Protein AF-A0A3L6QKP5-F1 (afdb_monomer_lite)

Sequence (95 aa):
MPTKDPQSLAAKNRRERISERLRTLQELVPNGTKVDLVTMLEKAISYVKFLQLQVKVLATDEFWPAQGGTAPEISQVREALDAILSSASQRGQLN

Foldseek 3Di:
DPPPPPVVVVVVVVVVVVVVVLVVLLVVFVNSVVDDPVVSVVSSVVVVVVVVLVVVCVPPPVQADDPPDDHDDPVSSVVVSVVVVVVVVVVVPPD

Radius of gyration: 21.64 Å; chains: 1; bounding box: 45×24×64 Å

Secondary structure (DSSP, 8-state):
-----HHHHHHHHHHHHHHHHHHHHHHHSTTGGGS-HHHHHHHHHHHHHHHHHHHHHHH-TTTSPPTTSPPPPHHHHHHHHHHHHHHHHHGGG--

Organism: Panicum miliaceum (NCBI:txid4540)

Structure (mmCIF, N/CA/C/O backbone):
data_AF-A0A3L6QKP5-F1
#
_entry.id   AF-A0A3L6QKP5-F1
#
loop_
_atom_site.group_PDB
_atom_site.id
_atom_site.type_symbol
_atom_site.label_atom_id
_atom_site.label_alt_id
_atom_site.label_comp_id
_atom_site.label_asym_id
_atom_site.label_entity_id
_atom_site.label_seq_id
_atom_site.pdbx_PDB_ins_code
_atom_site.Cartn_x
_atom_site.Cartn_y
_atom_site.Cartn_z
_atom_site.occupancy
_atom_site.B_iso_or_equiv
_atom_site.auth_seq_id
_atom_site.auth_comp_id
_atom_site.auth_asym_id
_atom_site.auth_atom_id
_atom_site.pdbx_PDB_model_num
ATOM 1 N N . MET A 1 1 ? 19.146 0.117 -42.783 1.00 44.88 1 MET A N 1
ATOM 2 C CA . MET A 1 1 ? 18.202 -0.941 -42.353 1.00 44.88 1 MET A CA 1
ATOM 3 C C . MET A 1 1 ? 18.338 -1.089 -40.846 1.00 44.88 1 MET A C 1
ATOM 5 O O . MET A 1 1 ? 19.471 -1.296 -40.425 1.00 44.88 1 MET A O 1
ATOM 9 N N . PRO A 1 2 ? 17.289 -0.927 -40.017 1.00 57.06 2 PRO A N 1
ATOM 10 C CA . PRO A 1 2 ? 17.451 -1.112 -38.583 1.00 57.06 2 PRO A CA 1
ATOM 11 C C . PRO A 1 2 ? 17.588 -2.613 -38.323 1.00 57.06 2 PRO A C 1
ATOM 13 O O . PRO A 1 2 ? 16.637 -3.378 -38.490 1.00 57.06 2 PRO A O 1
ATOM 16 N N . THR A 1 3 ? 18.795 -3.051 -37.983 1.00 61.31 3 THR A N 1
ATOM 17 C CA . THR A 1 3 ? 19.044 -4.411 -37.523 1.00 61.31 3 THR A CA 1
ATOM 18 C C . THR A 1 3 ? 18.308 -4.572 -36.196 1.00 61.31 3 THR A C 1
ATOM 20 O O . THR A 1 3 ? 18.608 -3.894 -35.215 1.00 61.31 3 THR A O 1
ATOM 23 N N . LYS A 1 4 ? 17.277 -5.425 -36.168 1.00 69.69 4 LYS A N 1
ATOM 24 C CA . LYS A 1 4 ? 16.667 -5.893 -34.916 1.00 69.69 4 LYS A CA 1
ATOM 25 C C . LYS A 1 4 ? 17.693 -6.780 -34.221 1.00 69.69 4 LYS A C 1
ATOM 27 O O . LYS A 1 4 ? 17.663 -7.999 -34.351 1.00 69.69 4 LYS A O 1
ATOM 32 N N . ASP A 1 5 ? 18.649 -6.134 -33.573 1.00 82.88 5 ASP A N 1
ATOM 33 C CA . ASP A 1 5 ? 19.661 -6.789 -32.771 1.00 82.88 5 ASP A CA 1
ATOM 34 C C . ASP A 1 5 ? 18.960 -7.558 -31.621 1.00 82.88 5 ASP A C 1
ATOM 36 O O . ASP A 1 5 ? 18.011 -7.037 -31.015 1.00 82.88 5 ASP A O 1
ATOM 40 N N . PRO A 1 6 ? 19.373 -8.805 -31.329 1.00 83.19 6 PRO A N 1
ATOM 41 C CA . PRO A 1 6 ? 18.799 -9.602 -30.246 1.00 83.19 6 PRO A CA 1
ATOM 42 C C . PRO A 1 6 ? 18.795 -8.891 -28.882 1.00 83.19 6 PRO A C 1
ATOM 44 O O . PRO A 1 6 ? 17.857 -9.072 -28.103 1.00 83.19 6 PRO A O 1
ATOM 47 N N . GLN A 1 7 ? 19.793 -8.048 -28.598 1.00 85.19 7 GLN A N 1
ATOM 48 C CA . GLN A 1 7 ? 19.893 -7.277 -27.358 1.00 85.19 7 GLN A CA 1
ATOM 49 C C . GLN A 1 7 ? 18.800 -6.199 -27.267 1.00 85.19 7 GLN A C 1
ATOM 51 O O . GLN A 1 7 ? 18.179 -6.038 -26.215 1.00 85.19 7 GLN A O 1
ATOM 56 N N . SER A 1 8 ? 18.497 -5.511 -28.367 1.00 88.56 8 SER A N 1
ATOM 57 C CA . SER A 1 8 ? 17.413 -4.534 -28.485 1.00 88.56 8 SER A CA 1
ATOM 58 C C . SER A 1 8 ? 16.045 -5.185 -28.282 1.00 88.56 8 SER A C 1
ATOM 60 O O . SER A 1 8 ? 15.209 -4.660 -27.539 1.00 88.56 8 SER A O 1
ATOM 62 N N . LEU A 1 9 ? 15.827 -6.373 -28.860 1.00 90.94 9 LEU A N 1
ATOM 63 C CA . LEU A 1 9 ? 14.596 -7.137 -28.646 1.00 90.94 9 LEU A CA 1
ATOM 64 C C . LEU A 1 9 ? 14.453 -7.580 -27.181 1.00 90.94 9 LEU A C 1
ATOM 66 O O . LEU A 1 9 ? 13.384 -7.420 -26.589 1.00 90.94 9 LEU A O 1
ATOM 70 N N . ALA A 1 10 ? 15.533 -8.071 -26.569 1.00 91.81 10 ALA A N 1
ATOM 71 C CA . ALA A 1 10 ? 15.542 -8.442 -25.157 1.00 91.81 10 ALA A CA 1
ATOM 72 C C . ALA A 1 10 ? 15.255 -7.236 -24.240 1.00 91.81 10 ALA A C 1
ATOM 74 O O . ALA A 1 10 ? 14.447 -7.334 -23.311 1.00 91.81 10 ALA A O 1
ATOM 75 N N . ALA A 1 11 ? 15.858 -6.077 -24.523 1.00 94.00 11 ALA A N 1
ATOM 76 C CA . ALA A 1 11 ? 15.616 -4.839 -23.787 1.00 94.00 11 ALA A CA 1
ATOM 77 C C . ALA A 1 11 ? 14.161 -4.360 -23.927 1.00 94.00 11 ALA A C 1
ATOM 79 O O . ALA A 1 11 ? 13.546 -3.959 -22.933 1.00 94.00 11 ALA A O 1
ATOM 80 N N . LYS A 1 12 ? 13.588 -4.454 -25.134 1.00 94.44 12 LYS A N 1
ATOM 81 C CA . LYS A 1 12 ? 12.181 -4.132 -25.397 1.00 94.44 12 LYS A CA 1
ATOM 82 C C . LYS A 1 12 ? 11.243 -5.029 -24.588 1.00 94.44 12 LYS A C 1
ATOM 84 O O . LYS A 1 12 ? 10.419 -4.505 -23.842 1.00 94.44 12 LYS A O 1
ATOM 89 N N . ASN A 1 13 ? 11.434 -6.347 -24.643 1.00 95.25 13 ASN A N 1
ATOM 90 C CA . ASN A 1 13 ? 10.620 -7.302 -23.884 1.00 95.25 13 ASN A CA 1
ATOM 91 C C . ASN A 1 13 ? 10.715 -7.052 -22.369 1.00 95.25 13 ASN A C 1
ATOM 93 O O . ASN A 1 13 ? 9.717 -7.131 -21.652 1.00 95.25 13 ASN A O 1
ATOM 97 N N . ARG A 1 14 ? 11.905 -6.705 -21.854 1.00 96.50 14 ARG A N 1
ATOM 98 C CA . ARG A 1 14 ? 12.070 -6.318 -20.443 1.00 96.50 14 ARG A CA 1
ATOM 99 C C . ARG A 1 14 ? 11.249 -5.073 -20.106 1.00 96.50 14 ARG A C 1
ATOM 101 O O . ARG A 1 14 ? 10.590 -5.054 -19.069 1.00 96.50 14 ARG A O 1
ATOM 108 N N . ARG A 1 15 ? 11.287 -4.045 -20.958 1.00 96.25 15 ARG A N 1
ATOM 109 C CA . ARG A 1 15 ? 10.537 -2.799 -20.749 1.00 96.25 15 ARG A CA 1
ATOM 110 C C . ARG A 1 15 ? 9.029 -3.039 -20.767 1.00 96.25 15 ARG A C 1
ATOM 112 O O . ARG A 1 15 ? 8.348 -2.539 -19.881 1.00 96.25 15 ARG A O 1
ATOM 119 N N . GLU A 1 16 ? 8.534 -3.839 -21.708 1.00 96.81 16 GLU A N 1
ATOM 120 C CA . GLU A 1 16 ? 7.112 -4.195 -21.800 1.00 96.81 16 GLU A CA 1
ATOM 121 C C . GLU A 1 16 ? 6.627 -4.908 -20.531 1.00 96.81 16 GLU A C 1
ATOM 123 O O . GLU A 1 16 ? 5.656 -4.466 -19.918 1.00 96.81 16 GLU A O 1
ATOM 128 N N . ARG A 1 17 ? 7.375 -5.911 -20.048 1.00 96.88 17 ARG A N 1
ATOM 129 C CA . ARG A 1 17 ? 7.060 -6.612 -18.788 1.00 96.88 17 ARG A CA 1
ATOM 130 C C . ARG A 1 17 ? 7.044 -5.680 -17.574 1.00 96.88 17 ARG A C 1
ATOM 132 O O . ARG A 1 17 ? 6.244 -5.871 -16.662 1.00 96.88 17 ARG A O 1
ATOM 139 N N . ILE A 1 18 ? 7.940 -4.691 -17.526 1.00 95.75 18 ILE A N 1
ATOM 140 C CA . ILE A 1 18 ? 7.949 -3.688 -16.450 1.00 95.75 18 ILE A CA 1
ATOM 141 C C . ILE A 1 18 ? 6.706 -2.800 -16.551 1.00 95.75 18 ILE A C 1
ATOM 143 O O . ILE A 1 18 ? 6.022 -2.608 -15.551 1.00 95.75 18 ILE A O 1
ATOM 147 N N . SER A 1 19 ? 6.383 -2.292 -17.741 1.00 95.00 19 SER A N 1
ATOM 148 C CA . SER A 1 19 ? 5.213 -1.436 -17.955 1.00 95.00 19 SER A CA 1
ATOM 149 C C . SER A 1 19 ? 3.895 -2.131 -17.609 1.00 95.00 19 SER A C 1
ATOM 151 O O . SER A 1 19 ? 3.020 -1.504 -17.017 1.00 95.00 19 SER A O 1
ATOM 153 N N . GLU A 1 20 ? 3.760 -3.419 -17.916 1.00 96.81 20 GLU A N 1
ATOM 154 C CA . GLU A 1 20 ? 2.583 -4.217 -17.557 1.00 96.81 20 GLU A CA 1
ATOM 155 C C . GLU A 1 20 ? 2.425 -4.361 -16.035 1.00 96.81 20 GLU A C 1
ATOM 157 O O . GLU A 1 20 ? 1.350 -4.114 -15.481 1.00 96.81 20 GLU A O 1
ATOM 162 N N . ARG A 1 21 ? 3.523 -4.662 -15.331 1.00 95.25 21 ARG A N 1
ATOM 163 C CA . ARG A 1 21 ? 3.535 -4.725 -13.861 1.00 95.25 21 ARG A CA 1
ATOM 164 C C . ARG A 1 21 ? 3.208 -3.378 -13.224 1.00 95.25 21 ARG A C 1
ATOM 166 O O . ARG A 1 21 ? 2.484 -3.340 -12.236 1.00 95.25 21 ARG A O 1
ATOM 173 N N . LEU A 1 22 ? 3.712 -2.280 -13.791 1.00 93.44 22 LEU A N 1
ATOM 174 C CA . LEU A 1 22 ? 3.403 -0.932 -13.311 1.00 93.44 22 LEU A CA 1
ATOM 175 C C . LEU A 1 22 ? 1.924 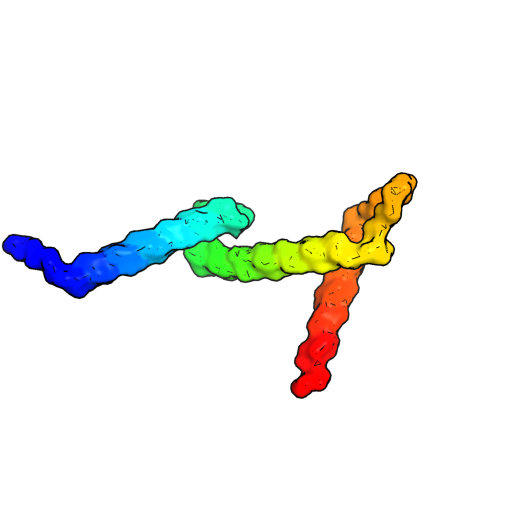-0.585 -13.503 1.00 93.44 22 LEU A C 1
ATOM 177 O O . LEU A 1 22 ? 1.325 -0.035 -12.588 1.00 93.44 22 LEU A O 1
ATOM 181 N N . ARG A 1 23 ? 1.320 -0.953 -14.639 1.00 93.31 23 ARG A N 1
ATOM 182 C CA . ARG A 1 23 ? -0.120 -0.760 -14.872 1.00 93.31 23 ARG A CA 1
ATOM 183 C C . ARG A 1 23 ? -0.962 -1.533 -13.859 1.00 93.31 23 ARG A C 1
ATOM 185 O O . ARG A 1 23 ? -1.850 -0.961 -13.243 1.00 93.31 23 ARG A O 1
ATOM 192 N N . THR A 1 24 ? -0.619 -2.799 -13.629 1.00 95.06 24 THR A N 1
ATOM 193 C CA . THR A 1 24 ? -1.294 -3.623 -12.613 1.00 95.06 24 THR A CA 1
ATOM 194 C C . THR A 1 24 ? -1.182 -2.979 -11.229 1.00 95.06 24 THR A C 1
ATOM 196 O O . THR A 1 24 ? -2.154 -2.897 -10.486 1.00 95.06 24 THR A O 1
ATOM 199 N N . LEU A 1 25 ? 0.000 -2.459 -10.882 1.00 94.31 25 LEU A N 1
ATOM 200 C CA . LEU A 1 25 ? 0.204 -1.773 -9.610 1.00 94.31 25 LEU A CA 1
ATOM 201 C C . LEU A 1 25 ? -0.653 -0.501 -9.487 1.00 94.31 25 LEU A C 1
ATOM 203 O O . LEU A 1 25 ? -1.200 -0.249 -8.418 1.00 94.31 25 LEU A O 1
ATOM 207 N N . GLN A 1 26 ? -0.812 0.273 -10.565 1.00 92.75 26 GLN A N 1
ATOM 208 C CA . GLN A 1 26 ? -1.655 1.476 -10.576 1.00 92.75 26 GLN A CA 1
ATOM 209 C C . GLN A 1 26 ? -3.125 1.182 -10.264 1.00 92.75 26 GLN A C 1
ATOM 211 O O . GLN A 1 26 ? -3.783 2.016 -9.645 1.00 92.75 26 GLN A O 1
ATOM 216 N N . GLU A 1 27 ? -3.630 0.025 -10.691 1.00 93.25 27 GLU A N 1
ATOM 217 C CA . GLU A 1 27 ? -5.013 -0.406 -10.457 1.00 93.25 27 GLU A CA 1
ATOM 218 C C . GLU A 1 27 ? -5.231 -0.900 -9.021 1.00 93.25 27 GLU A C 1
ATOM 220 O O . GLU A 1 27 ? -6.310 -0.724 -8.460 1.00 93.25 27 GLU A O 1
ATOM 225 N N . LEU A 1 28 ? -4.197 -1.479 -8.406 1.00 94.38 28 LEU A N 1
ATOM 226 C CA . LEU A 1 28 ? -4.257 -2.012 -7.043 1.00 94.38 28 LEU A CA 1
ATOM 227 C C . LEU A 1 28 ? -4.037 -0.944 -5.965 1.00 94.38 28 LEU A C 1
ATOM 229 O O . LEU A 1 28 ? -4.532 -1.083 -4.849 1.00 94.38 28 LEU A O 1
ATOM 233 N N . VAL A 1 29 ? -3.264 0.103 -6.262 1.00 92.81 29 VAL A N 1
ATOM 234 C CA . VAL A 1 29 ? -2.932 1.148 -5.288 1.00 92.81 29 VAL A CA 1
ATOM 235 C C . VAL A 1 29 ? -4.002 2.245 -5.300 1.00 92.81 29 VAL A C 1
ATOM 237 O O . VAL A 1 29 ? -4.292 2.809 -6.358 1.00 92.81 29 VAL A O 1
ATOM 240 N N . PRO A 1 30 ? -4.544 2.648 -4.136 1.00 92.62 30 PRO A N 1
ATOM 241 C CA . PRO A 1 30 ? -5.489 3.754 -4.057 1.00 92.62 30 PRO A CA 1
ATOM 242 C C . PRO A 1 30 ? -4.914 5.036 -4.668 1.00 92.62 30 PRO A C 1
ATOM 244 O O . PRO A 1 30 ? -3.847 5.508 -4.272 1.00 92.62 30 PRO A O 1
ATOM 247 N N . ASN A 1 31 ? -5.644 5.622 -5.621 1.00 90.38 31 ASN A N 1
ATOM 248 C CA . ASN A 1 31 ? -5.212 6.791 -6.398 1.00 90.38 31 ASN A CA 1
ATOM 249 C C . ASN A 1 31 ? -3.886 6.599 -7.175 1.00 90.38 31 ASN A C 1
ATOM 251 O O . ASN A 1 31 ? -3.249 7.591 -7.528 1.00 90.38 31 ASN A O 1
ATOM 255 N N . GLY A 1 32 ? -3.476 5.360 -7.477 1.00 86.81 32 GLY A N 1
ATOM 256 C CA . GLY A 1 32 ? -2.206 5.051 -8.148 1.00 86.81 32 GLY A CA 1
ATOM 257 C C . GLY A 1 32 ? -2.054 5.669 -9.543 1.00 86.81 32 GLY A C 1
ATOM 258 O O . GLY A 1 32 ? -0.951 6.026 -9.943 1.00 86.81 32 GLY A O 1
ATOM 259 N N . THR A 1 33 ? -3.157 5.883 -10.263 1.00 89.94 33 THR A N 1
ATOM 260 C CA . THR A 1 33 ? -3.168 6.529 -11.589 1.00 89.94 33 THR A CA 1
ATOM 261 C C . THR A 1 33 ? -3.000 8.052 -11.550 1.00 89.94 33 THR A C 1
ATOM 263 O O . THR A 1 33 ? -2.758 8.660 -12.590 1.00 89.94 33 THR A O 1
ATOM 266 N N . LYS A 1 34 ? -3.138 8.681 -10.375 1.00 91.56 34 LYS A N 1
ATOM 267 C CA . LYS A 1 34 ? -3.126 10.147 -10.202 1.00 91.56 34 LYS A CA 1
ATOM 268 C C . LYS A 1 34 ? -1.801 10.692 -9.662 1.00 91.56 34 LYS A C 1
ATOM 270 O O . LYS A 1 34 ? -1.702 11.891 -9.417 1.00 91.56 34 LYS A O 1
ATOM 275 N N . VAL A 1 35 ? -0.816 9.830 -9.426 1.00 92.19 35 VAL A N 1
ATOM 276 C CA . VAL A 1 35 ? 0.478 10.192 -8.833 1.00 92.19 35 VAL A CA 1
ATOM 277 C C . VAL A 1 35 ? 1.631 9.777 -9.739 1.00 92.19 35 VAL A C 1
ATOM 279 O O . VAL A 1 35 ? 1.477 8.911 -10.601 1.00 92.19 35 VAL A O 1
ATOM 282 N N . ASP A 1 36 ? 2.794 10.398 -9.552 1.00 94.25 36 ASP A N 1
ATOM 283 C CA . ASP A 1 36 ? 4.013 9.990 -10.244 1.00 94.25 36 ASP A CA 1
ATOM 284 C C . ASP A 1 36 ? 4.501 8.607 -9.773 1.00 94.25 36 ASP A C 1
ATOM 286 O O . ASP A 1 36 ? 4.060 8.070 -8.755 1.00 94.25 36 ASP A O 1
ATOM 290 N N . LEU A 1 37 ? 5.436 8.022 -10.528 1.00 90.69 37 LEU A N 1
ATOM 291 C CA . LEU A 1 37 ? 5.936 6.669 -10.285 1.00 90.69 37 LEU A CA 1
ATOM 292 C C . LEU A 1 37 ? 6.593 6.509 -8.907 1.00 90.69 37 LEU A C 1
ATOM 294 O O . LEU A 1 37 ? 6.386 5.482 -8.265 1.00 90.69 37 LEU A O 1
ATOM 298 N N . VAL A 1 38 ? 7.377 7.487 -8.449 1.00 94.12 38 VAL A N 1
ATOM 299 C CA . VAL A 1 38 ? 8.084 7.382 -7.164 1.00 94.12 38 VAL A CA 1
ATOM 300 C C . VAL A 1 38 ? 7.060 7.396 -6.037 1.00 94.12 38 VAL A C 1
ATOM 302 O O . VAL A 1 38 ? 7.013 6.463 -5.233 1.00 94.12 38 VAL A O 1
ATOM 305 N N . THR A 1 39 ? 6.149 8.369 -6.073 1.00 93.81 39 THR A N 1
ATOM 306 C CA . THR A 1 39 ? 5.045 8.461 -5.114 1.00 93.81 39 THR A CA 1
ATOM 307 C C . THR A 1 39 ? 4.153 7.214 -5.147 1.00 93.81 39 THR A C 1
ATOM 309 O O . THR A 1 39 ? 3.703 6.749 -4.099 1.00 93.81 39 THR A O 1
ATOM 312 N N . MET A 1 40 ? 3.888 6.629 -6.322 1.00 94.94 40 MET A N 1
ATOM 313 C CA . MET A 1 40 ? 3.100 5.396 -6.437 1.00 94.94 40 MET A CA 1
ATOM 314 C C . MET A 1 40 ? 3.771 4.226 -5.713 1.00 94.94 40 MET A C 1
ATOM 316 O O . MET A 1 40 ? 3.090 3.476 -5.014 1.00 94.94 40 MET A O 1
ATOM 320 N N . LEU A 1 41 ? 5.087 4.062 -5.868 1.00 95.25 41 LEU A N 1
ATOM 321 C CA . LEU A 1 41 ? 5.827 2.981 -5.216 1.00 95.25 41 LEU A CA 1
ATOM 322 C C . LEU A 1 41 ? 5.826 3.145 -3.690 1.00 95.25 41 LEU A C 1
ATOM 324 O O . LEU A 1 41 ? 5.596 2.173 -2.971 1.00 95.25 41 LEU A O 1
ATOM 328 N N . GLU A 1 42 ? 5.991 4.367 -3.186 1.00 94.31 42 GLU A N 1
ATOM 329 C CA . GLU A 1 42 ? 5.876 4.655 -1.752 1.00 94.31 42 GLU A CA 1
ATOM 330 C C . GLU A 1 42 ? 4.464 4.371 -1.223 1.00 94.31 42 GLU A C 1
ATOM 332 O O . GLU A 1 42 ? 4.289 3.703 -0.198 1.00 94.31 42 GLU A O 1
ATOM 337 N N . LYS A 1 43 ? 3.432 4.816 -1.952 1.00 93.62 43 LYS A N 1
ATOM 338 C CA . LYS A 1 43 ? 2.030 4.540 -1.613 1.00 93.62 43 LYS A CA 1
ATOM 339 C C . LYS A 1 43 ? 1.716 3.050 -1.646 1.00 93.62 4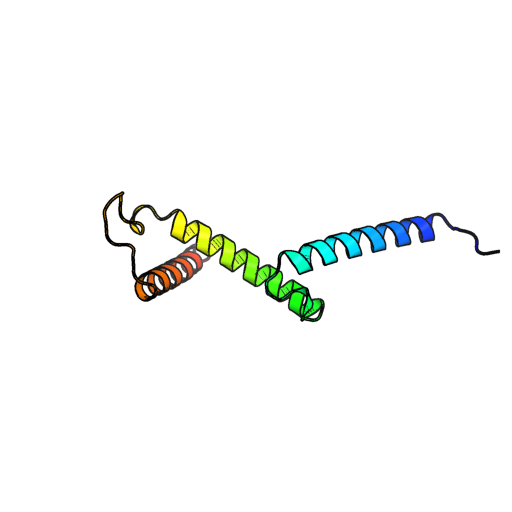3 LYS A C 1
ATOM 341 O O . LYS A 1 43 ? 0.971 2.593 -0.784 1.00 93.62 43 LYS A O 1
ATOM 346 N N . ALA A 1 44 ? 2.294 2.290 -2.574 1.00 95.25 44 ALA A N 1
ATOM 347 C CA . ALA A 1 44 ? 2.132 0.843 -2.637 1.00 95.25 44 ALA A CA 1
ATOM 348 C C . ALA A 1 44 ? 2.655 0.162 -1.368 1.00 95.25 44 ALA A C 1
ATOM 350 O O . ALA A 1 44 ? 1.957 -0.662 -0.781 1.00 95.25 44 ALA A O 1
ATOM 351 N N . I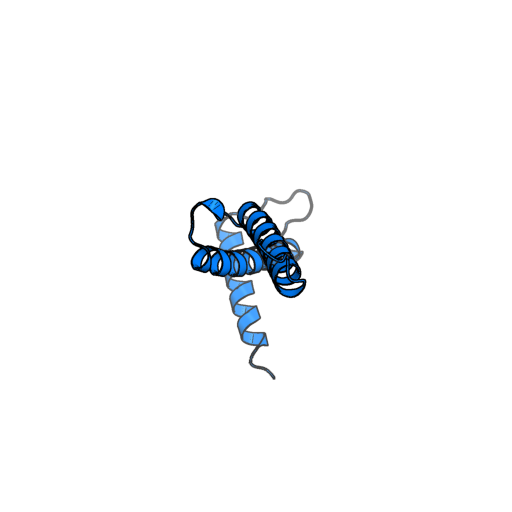LE A 1 45 ? 3.848 0.546 -0.903 1.00 94.81 45 ILE A N 1
ATOM 352 C CA . ILE A 1 45 ? 4.432 0.013 0.336 1.00 94.81 45 ILE A CA 1
ATOM 353 C C . ILE A 1 45 ? 3.517 0.321 1.525 1.00 94.81 45 ILE A C 1
ATOM 355 O O . ILE A 1 45 ? 3.194 -0.570 2.313 1.00 94.81 45 ILE A O 1
ATOM 359 N N . SER A 1 46 ? 3.070 1.572 1.641 1.00 93.12 46 SER A N 1
ATOM 360 C CA . SER A 1 46 ? 2.152 1.990 2.702 1.00 93.12 46 SER A CA 1
ATOM 361 C C . SER A 1 46 ? 0.816 1.249 2.634 1.00 93.12 46 SER A C 1
ATOM 363 O O . SER A 1 46 ? 0.295 0.836 3.668 1.00 93.12 46 SER A O 1
ATOM 365 N N . TYR A 1 47 ? 0.285 1.016 1.432 1.00 94.81 47 TYR A N 1
ATOM 366 C CA . TYR A 1 47 ? -0.967 0.292 1.244 1.00 94.81 47 TYR A CA 1
ATOM 367 C C . TYR A 1 47 ? -0.842 -1.188 1.623 1.00 94.81 47 TYR A C 1
ATOM 369 O O . TYR A 1 47 ? -1.712 -1.709 2.311 1.00 94.81 47 TYR A O 1
ATOM 377 N N . VAL A 1 48 ? 0.271 -1.850 1.288 1.00 95.06 48 VAL A N 1
ATOM 378 C CA . VAL A 1 48 ? 0.533 -3.229 1.738 1.00 95.06 48 VAL A CA 1
ATOM 379 C C . VAL A 1 48 ? 0.602 -3.305 3.263 1.00 95.06 48 VAL A C 1
ATOM 381 O O . VAL A 1 48 ? -0.027 -4.181 3.853 1.00 95.06 48 VAL A O 1
ATOM 384 N N . LYS A 1 49 ? 1.303 -2.372 3.920 1.00 90.44 49 LYS A N 1
ATOM 385 C CA . LYS A 1 49 ? 1.348 -2.309 5.393 1.00 90.44 49 LYS A CA 1
ATOM 386 C C . LYS A 1 49 ? -0.043 -2.109 5.994 1.00 90.44 49 LYS A C 1
ATOM 388 O O . LYS A 1 49 ? -0.386 -2.755 6.980 1.00 90.44 49 LYS A O 1
ATOM 393 N N . PHE A 1 50 ? -0.850 -1.247 5.382 1.00 90.25 50 PHE A N 1
ATOM 394 C CA . PHE A 1 50 ? -2.231 -1.014 5.788 1.00 90.25 50 PHE A CA 1
ATOM 395 C C . PHE A 1 50 ? -3.100 -2.272 5.642 1.00 90.25 50 PHE A C 1
ATOM 397 O O . PHE A 1 50 ? -3.802 -2.631 6.582 1.00 90.25 50 PHE A O 1
ATOM 404 N N . LEU A 1 51 ? -3.007 -2.992 4.521 1.00 91.62 51 LEU A N 1
ATOM 405 C CA . LEU A 1 51 ? -3.729 -4.254 4.321 1.00 91.62 51 LEU A CA 1
ATOM 406 C C . LEU A 1 51 ? -3.293 -5.333 5.321 1.00 91.62 51 LEU A C 1
ATOM 408 O O . LEU A 1 51 ? -4.134 -6.010 5.905 1.00 91.62 51 LEU A O 1
ATOM 412 N N . GLN A 1 52 ? -1.988 -5.465 5.577 1.00 88.44 52 GLN A N 1
ATOM 413 C CA . GLN A 1 52 ? -1.472 -6.377 6.603 1.00 88.44 52 GLN A CA 1
ATOM 414 C C . GLN A 1 52 ? -2.030 -6.046 7.989 1.00 88.44 52 GLN A C 1
ATOM 416 O O . GLN A 1 52 ? -2.339 -6.948 8.766 1.00 88.44 52 GLN A O 1
ATOM 421 N N . LEU A 1 53 ? -2.161 -4.758 8.302 1.00 86.75 53 LEU A N 1
ATOM 422 C CA . LEU A 1 53 ? -2.733 -4.306 9.559 1.00 86.75 53 LEU A CA 1
ATOM 423 C C . LEU A 1 53 ? -4.234 -4.624 9.648 1.00 86.75 53 LEU A C 1
ATOM 425 O O . LEU A 1 53 ? -4.667 -5.125 10.681 1.00 86.75 53 LEU A O 1
ATOM 429 N N . GLN A 1 54 ? -5.002 -4.431 8.569 1.00 86.25 54 GLN A N 1
ATOM 430 C CA . GLN A 1 54 ? -6.411 -4.846 8.527 1.00 86.25 54 GLN A CA 1
ATOM 431 C C . GLN A 1 54 ? -6.577 -6.339 8.816 1.00 86.25 54 GLN A C 1
ATOM 433 O O . GLN A 1 54 ? -7.404 -6.709 9.643 1.00 86.25 54 GLN A O 1
ATOM 438 N N . VAL A 1 55 ? -5.764 -7.191 8.182 1.00 86.69 55 VAL A N 1
ATOM 439 C CA . VAL A 1 55 ? -5.803 -8.643 8.417 1.00 86.69 55 VAL A CA 1
ATOM 440 C C . VAL A 1 55 ? -5.499 -8.973 9.876 1.00 86.69 55 VAL A C 1
ATOM 442 O O . VAL A 1 55 ? -6.176 -9.817 10.451 1.00 86.69 55 VAL A O 1
ATOM 445 N N . LYS A 1 56 ? -4.525 -8.295 10.499 1.00 84.50 56 LYS A N 1
ATOM 446 C CA . LYS A 1 56 ? -4.220 -8.497 11.924 1.00 84.50 56 LYS A CA 1
ATOM 447 C C . LYS A 1 56 ? -5.406 -8.153 12.815 1.00 84.50 56 LYS A C 1
ATOM 449 O O . LYS A 1 56 ? -5.720 -8.953 13.680 1.00 84.50 56 LYS A O 1
ATOM 454 N N . VAL A 1 57 ? -6.070 -7.017 12.589 1.00 82.81 57 VAL A N 1
ATOM 455 C CA . VAL A 1 57 ? -7.269 -6.654 13.364 1.00 82.81 57 VAL A CA 1
ATOM 456 C C . VAL A 1 57 ? -8.378 -7.675 13.146 1.00 82.81 57 VAL A C 1
ATOM 458 O O . VAL A 1 57 ? -8.975 -8.132 14.112 1.00 82.81 57 VAL A O 1
ATOM 461 N N . LEU A 1 58 ? -8.637 -8.069 11.896 1.00 81.00 58 LEU A N 1
ATOM 462 C CA . LEU A 1 58 ? -9.659 -9.066 11.561 1.00 81.00 58 LEU A CA 1
ATOM 463 C C . LEU A 1 58 ? -9.385 -10.441 12.186 1.00 81.00 58 LEU A C 1
ATOM 465 O O . LEU A 1 58 ? -10.324 -11.150 12.524 1.00 81.00 58 LEU A O 1
ATOM 469 N N . ALA A 1 59 ? -8.115 -10.805 12.361 1.00 80.44 59 ALA A N 1
ATOM 470 C CA . ALA A 1 59 ? -7.704 -12.058 12.986 1.00 80.44 59 ALA A CA 1
ATOM 471 C C . ALA A 1 59 ? -7.661 -12.007 14.525 1.00 80.44 59 ALA A C 1
ATOM 473 O O . ALA A 1 59 ? -7.490 -13.051 15.154 1.00 80.44 59 ALA A O 1
ATOM 474 N N . THR A 1 60 ? -7.782 -10.827 15.143 1.00 78.38 60 THR A N 1
ATOM 475 C CA . THR A 1 60 ? -7.853 -10.705 16.603 1.00 78.38 60 THR A CA 1
ATOM 476 C C . THR A 1 60 ? -9.237 -11.145 17.071 1.00 78.38 60 THR A C 1
ATOM 478 O O . THR A 1 60 ? -10.172 -10.348 17.113 1.00 78.38 60 THR A O 1
ATOM 481 N N . ASP A 1 61 ? -9.352 -12.424 17.423 1.00 67.69 61 ASP A N 1
ATOM 482 C CA . ASP A 1 61 ? -10.598 -13.072 17.862 1.00 67.69 61 ASP A CA 1
ATOM 483 C C . ASP A 1 61 ? -11.227 -12.380 19.089 1.00 67.69 61 ASP A C 1
ATOM 485 O O . ASP A 1 61 ? -12.441 -12.306 19.214 1.00 67.69 61 ASP A O 1
ATOM 489 N N . GLU A 1 62 ? -10.405 -11.772 19.954 1.00 67.50 62 GLU A N 1
ATOM 490 C CA . GLU A 1 62 ? -10.869 -10.998 21.119 1.00 67.50 62 GLU A CA 1
ATOM 491 C C . GLU A 1 62 ? -11.529 -9.657 20.758 1.00 67.50 62 GLU A C 1
ATOM 493 O O . GLU A 1 62 ? -12.277 -9.104 21.563 1.00 67.50 62 GLU A O 1
ATOM 498 N N . PHE A 1 63 ? -11.237 -9.100 19.578 1.00 72.50 63 PHE A N 1
ATOM 499 C CA . PHE A 1 63 ? -11.713 -7.769 19.194 1.00 72.50 63 PHE A CA 1
ATOM 500 C C . PHE A 1 63 ? -13.105 -7.807 18.553 1.00 72.50 63 PHE A C 1
ATOM 502 O O . PHE A 1 63 ? -13.871 -6.847 18.674 1.00 72.50 63 PHE A O 1
ATOM 509 N N . TR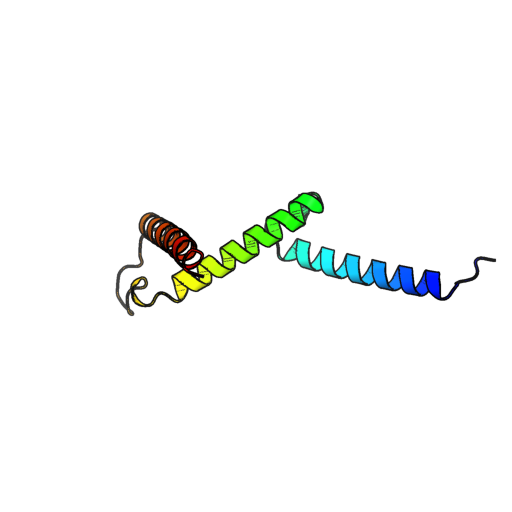P A 1 64 ? -13.453 -8.904 17.877 1.00 79.75 64 TRP A N 1
ATOM 510 C CA . TRP A 1 64 ? -14.745 -9.030 17.213 1.00 79.75 64 TRP A CA 1
ATOM 511 C C . TRP A 1 64 ? -15.739 -9.762 18.107 1.00 79.75 64 TRP A C 1
ATOM 513 O O . TRP A 1 64 ? -15.460 -10.869 18.563 1.00 79.75 64 TRP A O 1
ATOM 523 N N . PRO A 1 65 ? -16.925 -9.186 18.351 1.00 74.31 65 PRO A N 1
ATOM 524 C CA . PRO A 1 65 ? -17.938 -9.874 19.125 1.00 74.31 65 PRO A CA 1
ATOM 525 C C . PRO A 1 65 ? -18.378 -11.150 18.398 1.00 74.31 65 PRO A C 1
ATOM 527 O O . PRO A 1 65 ? -18.611 -11.146 17.186 1.00 74.31 65 PRO A O 1
ATOM 530 N N . ALA A 1 66 ? -18.559 -12.233 19.154 1.00 74.12 66 ALA A N 1
ATOM 531 C CA . ALA A 1 66 ? -19.237 -13.423 18.655 1.00 74.12 66 ALA A CA 1
ATOM 532 C C . ALA A 1 66 ? -20.657 -13.076 18.159 1.00 74.12 66 ALA A C 1
ATOM 534 O O . ALA A 1 66 ? -21.237 -12.052 18.540 1.00 74.12 66 ALA A O 1
ATOM 535 N N . GLN A 1 67 ? -21.215 -13.931 17.295 1.00 66.69 67 GLN A N 1
ATOM 536 C CA . GLN A 1 67 ? -22.480 -13.669 16.598 1.00 66.69 67 GLN A CA 1
ATOM 537 C C . GLN A 1 67 ? -23.583 -13.178 17.554 1.00 66.69 67 GLN A C 1
ATOM 539 O O . GLN A 1 67 ? -24.001 -13.905 18.453 1.00 66.69 67 GLN A O 1
ATOM 544 N N . GLY A 1 68 ? -24.048 -11.940 17.340 1.00 69.88 68 GLY A N 1
ATOM 545 C CA . GLY A 1 68 ? -25.099 -11.289 18.133 1.00 69.88 68 GLY A CA 1
ATOM 546 C C . GLY A 1 68 ? -24.637 -10.142 19.041 1.00 69.88 68 GLY A C 1
ATOM 547 O O . GLY A 1 68 ? -25.490 -9.464 19.609 1.00 69.88 68 GLY A O 1
ATOM 548 N N . GLY A 1 69 ? -23.329 -9.890 19.174 1.00 72.75 69 GLY A N 1
ATOM 549 C CA . GLY A 1 69 ? -22.815 -8.722 19.900 1.00 72.75 69 GLY A CA 1
ATOM 550 C C . GLY A 1 69 ? -22.739 -7.449 19.048 1.00 72.75 69 GLY A C 1
ATOM 551 O O . GLY A 1 69 ? -22.676 -7.494 17.819 1.00 72.75 69 GLY A O 1
ATOM 552 N N . THR A 1 70 ? -22.753 -6.293 19.712 1.00 78.31 70 THR A N 1
ATOM 553 C CA . THR A 1 70 ? -22.648 -4.980 19.066 1.00 78.31 70 THR A CA 1
ATOM 554 C C . THR A 1 70 ? -21.266 -4.811 18.445 1.00 78.31 70 THR A C 1
ATOM 556 O O . THR A 1 70 ? -20.262 -4.959 19.140 1.00 78.31 70 THR A O 1
ATOM 559 N N . ALA A 1 71 ? -21.207 -4.500 17.149 1.00 80.50 71 ALA A N 1
ATOM 560 C CA . ALA A 1 71 ? -19.943 -4.244 16.466 1.00 80.50 71 ALA A CA 1
ATOM 561 C C . ALA A 1 71 ? -19.173 -3.088 17.140 1.00 80.50 71 ALA A C 1
ATOM 563 O O . ALA A 1 71 ? -19.805 -2.126 17.586 1.00 80.50 71 ALA A O 1
ATOM 564 N N . PRO A 1 72 ? -17.832 -3.160 17.210 1.00 82.75 72 PRO A N 1
ATOM 565 C CA . PRO A 1 72 ? -17.028 -2.100 17.801 1.00 82.75 72 PRO A CA 1
ATOM 566 C C . PRO A 1 72 ? -17.125 -0.802 16.988 1.00 82.75 72 PRO A C 1
ATOM 568 O O . PRO A 1 72 ? -17.170 -0.808 15.756 1.00 82.75 72 PRO A O 1
ATOM 571 N N . GLU A 1 73 ? -17.125 0.324 17.697 1.00 85.69 73 GLU A N 1
ATOM 572 C CA . GLU A 1 73 ? -17.145 1.671 17.126 1.00 85.69 73 GLU A CA 1
ATOM 573 C C . GLU A 1 73 ? -15.828 1.995 16.404 1.00 85.69 73 GLU A C 1
ATOM 575 O O . GLU A 1 73 ? -14.756 1.501 16.765 1.00 85.69 73 GLU A O 1
ATOM 580 N N . ILE A 1 74 ? -15.868 2.915 15.432 1.00 83.25 74 ILE A N 1
ATOM 581 C CA . ILE A 1 74 ? -14.680 3.318 14.649 1.00 83.25 74 ILE A CA 1
ATOM 582 C C . ILE A 1 74 ? -13.529 3.778 15.561 1.00 83.25 74 ILE A C 1
ATOM 584 O O . ILE A 1 74 ? -12.362 3.480 15.297 1.00 83.25 74 ILE A O 1
ATOM 588 N N . SER A 1 75 ? -13.847 4.471 16.657 1.00 85.31 75 SER A N 1
ATOM 589 C CA . SER A 1 75 ? -12.861 4.919 17.645 1.00 85.31 75 SER A CA 1
ATOM 590 C C . SER A 1 75 ? -12.140 3.754 18.331 1.00 85.31 75 SER A C 1
ATOM 592 O O . SER A 1 75 ? -10.929 3.819 18.521 1.00 85.31 75 SER A O 1
ATOM 594 N N . GLN A 1 76 ? -12.856 2.670 18.640 1.00 84.25 76 GLN A N 1
ATOM 595 C CA . GLN A 1 76 ? -12.297 1.476 19.283 1.00 84.25 76 GLN A CA 1
ATOM 596 C C . GLN A 1 76 ? -11.413 0.690 18.310 1.00 84.25 76 GLN A C 1
ATOM 598 O O . GLN A 1 76 ? -10.335 0.229 18.677 1.00 84.25 76 GLN A O 1
ATOM 603 N N . VAL A 1 77 ? -11.826 0.604 17.040 1.00 83.06 77 VAL A N 1
ATOM 604 C CA . VAL A 1 77 ? -11.002 0.019 15.969 1.00 83.06 77 VAL A CA 1
ATOM 605 C C . VAL A 1 77 ? -9.691 0.791 15.825 1.00 83.06 77 VAL A C 1
ATOM 607 O O . VAL A 1 77 ? -8.627 0.187 15.706 1.00 83.06 77 VAL A O 1
ATOM 610 N N . ARG A 1 78 ? -9.745 2.128 15.870 1.00 83.12 78 ARG A N 1
ATOM 611 C CA . ARG A 1 78 ? -8.555 2.983 15.792 1.00 83.12 78 ARG A CA 1
ATOM 612 C C . ARG A 1 78 ? -7.589 2.746 16.953 1.00 83.12 78 ARG A C 1
ATOM 614 O O . ARG A 1 78 ? -6.394 2.620 16.718 1.00 83.12 78 ARG A O 1
ATOM 621 N N . GLU A 1 79 ? -8.097 2.640 18.174 1.00 85.69 79 GLU A N 1
ATOM 622 C CA . GLU A 1 79 ? -7.269 2.373 19.353 1.00 85.69 79 GLU A CA 1
ATOM 623 C C . GLU A 1 79 ? -6.608 0.984 19.294 1.00 85.69 79 GLU A C 1
ATOM 625 O O . GLU A 1 79 ? -5.408 0.851 19.542 1.00 85.69 79 GLU A O 1
ATOM 630 N N . ALA A 1 80 ? -7.348 -0.044 18.865 1.00 82.94 80 ALA A N 1
ATOM 631 C CA . ALA A 1 80 ? -6.799 -1.384 18.664 1.00 82.94 80 ALA A CA 1
ATOM 632 C C . ALA A 1 80 ? -5.689 -1.405 17.595 1.00 82.94 80 ALA A C 1
ATOM 634 O O . ALA A 1 80 ? -4.659 -2.063 17.772 1.00 82.94 80 ALA A O 1
ATOM 635 N N . LEU A 1 81 ? -5.861 -0.652 16.502 1.00 82.06 81 LEU A N 1
ATOM 636 C CA . LEU A 1 81 ? -4.834 -0.475 15.471 1.00 82.06 81 LEU A CA 1
ATOM 637 C C . LEU A 1 81 ? -3.549 0.142 16.052 1.00 82.06 81 LEU A C 1
ATOM 639 O O . LEU A 1 81 ? -2.458 -0.378 15.800 1.00 82.06 81 LEU A O 1
ATOM 643 N N . ASP A 1 82 ? -3.669 1.203 16.853 1.00 85.31 82 ASP A N 1
ATOM 644 C CA . ASP A 1 82 ? -2.531 1.885 17.483 1.00 85.31 82 ASP A CA 1
ATOM 645 C C . ASP A 1 82 ? -1.792 0.967 18.480 1.00 85.31 82 ASP A C 1
ATOM 647 O O . ASP A 1 82 ? -0.554 0.933 18.513 1.00 85.31 82 ASP A O 1
ATOM 651 N N . ALA A 1 83 ? -2.527 0.142 19.234 1.00 84.31 83 ALA A N 1
ATOM 652 C CA . ALA A 1 83 ? -1.957 -0.855 20.141 1.00 84.31 83 ALA A CA 1
ATOM 653 C C . ALA A 1 83 ? -1.191 -1.970 19.394 1.00 84.31 83 ALA A C 1
ATOM 655 O O . ALA A 1 83 ? -0.087 -2.364 19.792 1.00 84.31 83 ALA A O 1
ATOM 656 N N . ILE A 1 84 ? -1.725 -2.456 18.267 1.00 81.31 84 ILE A N 1
ATOM 657 C CA . ILE A 1 84 ? -1.061 -3.466 17.424 1.00 81.31 84 ILE A CA 1
ATOM 658 C C . ILE A 1 84 ? 0.224 -2.903 16.802 1.00 81.31 84 ILE A C 1
ATOM 660 O O . ILE A 1 84 ? 1.250 -3.587 16.767 1.00 81.31 84 ILE A O 1
ATOM 664 N N . LEU A 1 85 ? 0.198 -1.657 16.326 1.00 80.81 85 LEU A N 1
ATOM 665 C CA . LEU A 1 85 ? 1.385 -1.001 15.775 1.00 80.81 85 LEU A CA 1
ATOM 666 C C . LEU A 1 85 ? 2.466 -0.787 16.844 1.00 80.81 85 LEU A C 1
ATOM 668 O O . LEU A 1 85 ? 3.644 -1.045 16.586 1.00 80.81 85 LEU A O 1
ATOM 672 N N . SER A 1 86 ? 2.066 -0.398 18.056 1.00 82.69 86 SER A N 1
ATOM 673 C CA . SER A 1 86 ? 2.981 -0.185 19.183 1.00 82.69 86 SER A CA 1
ATOM 674 C C . SER A 1 86 ? 3.630 -1.489 19.669 1.00 82.69 86 SER A C 1
ATOM 676 O O . SER A 1 86 ? 4.841 -1.538 19.893 1.00 82.69 86 SER A O 1
ATOM 678 N N . SER A 1 87 ? 2.859 -2.577 19.762 1.00 75.38 87 SER A N 1
ATOM 679 C CA . SER A 1 87 ? 3.369 -3.895 20.177 1.00 75.38 87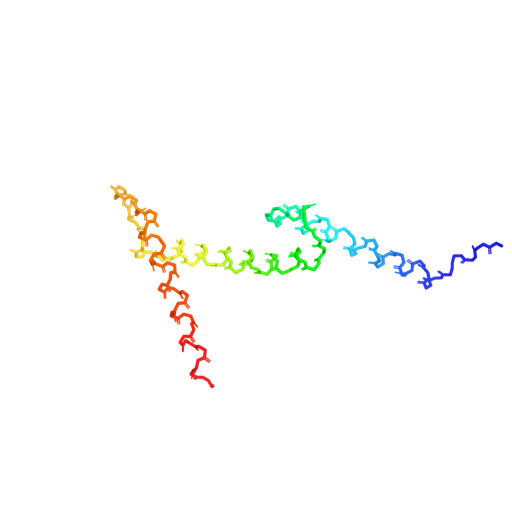 SER A CA 1
ATOM 680 C C . SER A 1 87 ? 4.283 -4.554 19.134 1.00 75.38 87 SER A C 1
ATOM 682 O O . SER A 1 87 ? 5.241 -5.241 19.494 1.00 75.38 87 SER A O 1
ATOM 684 N N . ALA A 1 88 ? 4.054 -4.309 17.837 1.00 69.62 88 ALA A N 1
ATOM 685 C CA . ALA A 1 88 ? 4.937 -4.787 16.772 1.00 69.62 88 ALA A CA 1
ATOM 686 C C . ALA A 1 88 ? 6.343 -4.161 16.842 1.00 69.62 88 ALA A C 1
ATOM 688 O O . ALA A 1 88 ? 7.318 -4.829 16.500 1.00 69.62 88 ALA A O 1
ATOM 689 N N . SER A 1 89 ? 6.455 -2.915 17.317 1.00 64.94 89 SER A N 1
ATOM 690 C CA . SER A 1 89 ? 7.735 -2.213 17.474 1.00 64.94 89 SER A CA 1
ATOM 691 C C . SER A 1 89 ? 8.599 -2.817 18.593 1.00 64.94 89 SER A C 1
ATOM 693 O O . SER A 1 89 ? 9.804 -2.993 18.429 1.00 64.94 89 SER A O 1
ATOM 695 N N . GLN A 1 90 ? 7.978 -3.242 19.701 1.00 62.06 90 GLN A N 1
ATOM 696 C CA . GLN A 1 90 ? 8.689 -3.832 20.846 1.00 62.06 90 GLN A CA 1
ATOM 697 C C . GLN A 1 90 ? 9.304 -5.206 20.538 1.00 62.06 90 GLN A C 1
ATOM 699 O O . GLN A 1 90 ? 10.372 -5.534 21.051 1.00 62.06 90 GLN A O 1
ATOM 704 N N . ARG A 1 91 ? 8.683 -6.005 19.655 1.00 60.12 91 ARG A N 1
ATOM 705 C CA . ARG A 1 91 ? 9.229 -7.317 19.253 1.00 60.12 91 ARG A CA 1
ATOM 706 C C . ARG A 1 91 ? 10.511 -7.221 18.417 1.00 60.12 91 ARG A C 1
ATOM 708 O O . ARG A 1 91 ? 11.215 -8.217 18.297 1.00 60.12 91 ARG A O 1
ATOM 715 N N . GLY A 1 92 ? 10.820 -6.055 17.847 1.00 57.81 92 GLY A N 1
ATOM 716 C CA . GLY A 1 92 ? 12.034 -5.832 17.0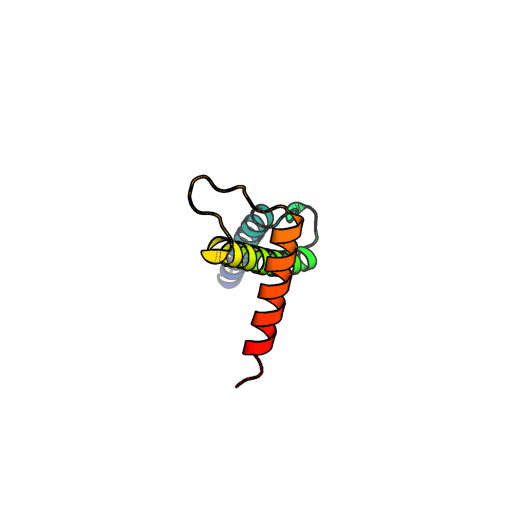55 1.00 57.81 92 GLY A CA 1
ATOM 717 C C . GLY A 1 92 ? 13.296 -5.530 17.871 1.00 57.81 92 GLY A C 1
ATOM 718 O O . GLY A 1 92 ? 14.375 -5.528 17.293 1.00 57.81 92 GLY A O 1
ATOM 719 N N . GLN A 1 93 ? 13.187 -5.280 19.184 1.00 54.69 93 GLN A N 1
ATOM 720 C CA . GLN A 1 93 ? 14.315 -4.893 20.053 1.00 54.69 93 GLN A CA 1
ATOM 721 C C . GLN A 1 93 ? 14.887 -6.041 20.910 1.00 54.69 93 GLN A C 1
ATOM 723 O O . GLN A 1 93 ? 15.728 -5.787 21.767 1.00 54.69 93 GLN A O 1
ATOM 728 N N . LEU A 1 94 ? 14.446 -7.288 20.706 1.00 52.78 94 LEU A N 1
ATOM 729 C CA . LEU A 1 94 ? 14.871 -8.453 21.502 1.00 52.78 94 LEU A CA 1
ATOM 730 C C . LEU A 1 94 ? 15.806 -9.435 20.765 1.00 52.78 94 LEU A C 1
ATOM 732 O O . LEU A 1 94 ? 15.967 -10.557 21.236 1.00 52.78 94 LEU A O 1
ATOM 736 N N . ASN A 1 95 ? 16.438 -9.030 19.657 1.00 40.69 95 ASN A N 1
ATOM 737 C CA . ASN A 1 95 ? 17.425 -9.851 18.938 1.00 40.69 95 ASN A CA 1
ATOM 738 C C . ASN A 1 95 ? 18.791 -9.170 18.869 1.00 40.69 95 ASN A C 1
ATOM 740 O O . ASN A 1 95 ? 18.819 -7.980 18.482 1.00 40.69 95 ASN A O 1
#

InterPro domains:
  IPR011598 Myc-type, basic helix-loop-helix (bHLH) domain [PF00010] (11-52)
  IPR011598 Myc-type, basic helix-loop-helix (bHLH) domain [PS50888] (2-51)
  IPR011598 Myc-type, basic helix-loop-helix (bHLH) domain [SM00353] (8-57)
  IPR036638 Helix-loop-helix DNA-binding domain superfamily [G3DSA:4.10.280.10] (2-60)
  IPR036638 Helix-loop-helix DNA-binding domain superfamily [SSF47459] (6-64)
  IPR045843 Transcription factor IND-like [PTHR45914] (4-70)

pLDDT: mean 83.66, std 12.53, range [40.69, 96.88]